Protein AF-A0AB39XFI9-F1 (afdb_monomer_lite)

Foldseek 3Di:
DDVVVVVVVLVPDPVNDDDPDDCVPPDDDDPDDDDDDDDDDDPVLQVVLCVVPPCSVVVVVVVVVVVVVVVPPPDPPD

Radius of gyration: 24.25 Å; chains: 1; bounding box: 47×40×57 Å

Organism: NCBI:txid3239388

Secondary structure (DSSP, 8-state):
--HHHHHHHHHT-TT--------TT-----PPPPP-------HHHHHHHHTT-TTHHHHHHHHHHHHHHHHHS-----

Sequence (78 aa):
MTDEDIAEAVANDPDAVPIDIDWSDAVLVMPPKKKAISIRLDEDVLDFFKREGEGYQRRMNAVLRSYMQQKSKPKKRA

pLDDT: mean 86.19, std 10.47, range [49.44, 97.5]

InterPro domains:
  IPR025528 BrnA antitoxin of type II toxin-antitoxin system [PF14384] (27-68)

Structure (mmCIF, N/CA/C/O backbone):
data_AF-A0AB39XFI9-F1
#
_entry.id   AF-A0AB39XFI9-F1
#
loop_
_atom_site.group_PDB
_atom_site.id
_atom_site.type_symbol
_atom_site.label_atom_id
_atom_site.label_alt_id
_atom_site.label_comp_id
_atom_site.label_asym_id
_atom_site.label_entity_id
_atom_site.label_seq_id
_atom_site.pdbx_PDB_ins_code
_atom_site.Cartn_x
_atom_site.Cartn_y
_atom_site.Cartn_z
_atom_site.occupancy
_atom_site.B_iso_or_equiv
_atom_site.auth_seq_id
_atom_site.auth_comp_id
_atom_site.auth_asym_id
_atom_site.auth_atom_id
_atom_site.pdbx_PDB_model_num
ATOM 1 N N . MET A 1 1 ? 30.908 -6.910 -30.066 1.00 65.25 1 MET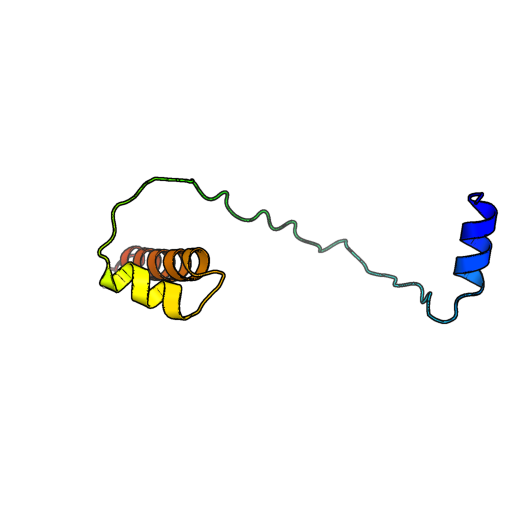 A N 1
ATOM 2 C CA . MET A 1 1 ? 30.468 -5.509 -30.020 1.00 65.25 1 MET A CA 1
ATOM 3 C C . MET A 1 1 ? 31.525 -4.742 -29.281 1.00 65.25 1 MET A C 1
ATOM 5 O O . MET A 1 1 ? 31.803 -5.066 -28.130 1.00 65.25 1 MET A O 1
ATOM 9 N N . THR A 1 2 ? 32.172 -3.838 -29.994 1.00 92.38 2 THR A N 1
ATOM 10 C CA . THR A 1 2 ? 33.059 -2.830 -29.423 1.00 92.38 2 THR A CA 1
ATOM 11 C C . THR A 1 2 ? 32.226 -1.614 -29.005 1.00 92.38 2 THR A C 1
ATOM 13 O O . THR A 1 2 ? 31.077 -1.470 -29.428 1.00 92.38 2 THR A O 1
ATOM 16 N N . ASP A 1 3 ? 32.793 -0.733 -28.186 1.00 87.69 3 ASP A N 1
ATOM 17 C CA . ASP A 1 3 ? 32.154 0.547 -27.846 1.00 87.69 3 ASP A CA 1
ATOM 18 C C . ASP A 1 3 ? 31.956 1.438 -29.093 1.00 87.69 3 ASP A C 1
ATOM 20 O O . ASP A 1 3 ? 31.045 2.263 -29.132 1.00 87.69 3 ASP A O 1
ATOM 24 N N . GLU A 1 4 ? 32.773 1.231 -30.133 1.00 88.25 4 GLU A N 1
ATOM 25 C CA . GLU A 1 4 ? 32.706 1.929 -31.422 1.00 88.25 4 GLU A CA 1
ATOM 26 C C . GLU A 1 4 ? 31.482 1.490 -32.241 1.00 88.25 4 GLU A C 1
ATOM 28 O O . GLU A 1 4 ? 30.713 2.341 -32.688 1.00 88.25 4 GLU A O 1
ATOM 33 N N . ASP A 1 5 ? 31.217 0.179 -32.311 1.00 88.00 5 ASP A N 1
ATOM 34 C CA . ASP A 1 5 ? 30.010 -0.366 -32.953 1.00 88.00 5 ASP A CA 1
ATOM 35 C C . ASP A 1 5 ? 28.724 0.170 -32.283 1.00 88.00 5 ASP A C 1
ATOM 37 O O . ASP A 1 5 ? 27.699 0.376 -32.934 1.00 88.00 5 ASP A O 1
ATOM 41 N N . ILE A 1 6 ? 28.763 0.388 -30.960 1.00 86.50 6 ILE A N 1
ATOM 42 C CA . ILE A 1 6 ? 27.636 0.922 -30.178 1.00 86.50 6 ILE A CA 1
ATOM 43 C C . ILE A 1 6 ? 27.409 2.403 -30.501 1.00 86.50 6 ILE A C 1
ATOM 45 O O . ILE A 1 6 ? 26.267 2.817 -30.701 1.00 86.50 6 ILE A O 1
ATOM 49 N N . ALA A 1 7 ? 28.478 3.199 -30.565 1.00 85.50 7 ALA A N 1
ATOM 50 C CA . ALA A 1 7 ? 28.390 4.625 -30.866 1.00 85.50 7 ALA A CA 1
ATOM 51 C C . ALA A 1 7 ? 27.869 4.882 -32.289 1.00 85.50 7 ALA A C 1
ATOM 53 O O . ALA A 1 7 ? 27.026 5.757 -32.485 1.00 85.50 7 ALA A O 1
ATOM 54 N N . GLU A 1 8 ? 28.324 4.091 -33.265 1.00 87.88 8 GLU A N 1
ATOM 55 C CA . GLU A 1 8 ? 27.859 4.181 -34.651 1.00 87.88 8 GLU A CA 1
ATOM 56 C C . GLU A 1 8 ? 26.374 3.807 -34.778 1.00 87.88 8 GLU A C 1
ATOM 58 O O . GLU A 1 8 ? 25.623 4.479 -35.485 1.00 87.88 8 GLU A O 1
ATOM 63 N N . ALA A 1 9 ? 25.915 2.786 -34.049 1.00 86.38 9 ALA A N 1
ATOM 64 C CA . ALA A 1 9 ? 24.504 2.410 -34.029 1.00 86.38 9 ALA A CA 1
ATOM 65 C C . ALA A 1 9 ? 23.610 3.511 -33.431 1.00 86.38 9 ALA A C 1
ATOM 67 O O . ALA A 1 9 ? 22.564 3.814 -33.998 1.00 86.38 9 ALA A O 1
ATOM 68 N N . VAL A 1 10 ? 24.034 4.147 -32.331 1.00 85.75 10 VAL A N 1
ATOM 69 C CA . VAL A 1 10 ? 23.292 5.254 -31.695 1.00 85.75 10 VAL A CA 1
ATOM 70 C C . VAL A 1 10 ? 23.251 6.494 -32.590 1.00 85.75 10 VAL A C 1
ATOM 72 O O . VAL A 1 10 ? 22.216 7.144 -32.683 1.00 85.75 10 VAL A O 1
ATOM 75 N N . ALA A 1 11 ? 24.352 6.823 -33.272 1.00 83.25 11 ALA A N 1
ATOM 76 C CA . ALA A 1 11 ? 24.419 7.990 -34.154 1.00 83.25 11 ALA A CA 1
ATOM 77 C C . ALA A 1 11 ? 23.516 7.867 -35.394 1.00 83.25 11 ALA A C 1
ATOM 79 O O . ALA A 1 11 ? 23.060 8.879 -35.925 1.00 83.25 11 ALA A O 1
ATOM 80 N N . ASN A 1 12 ? 23.273 6.639 -35.857 1.00 86.75 12 ASN A N 1
ATOM 81 C CA . ASN A 1 12 ? 22.442 6.357 -37.026 1.00 86.75 12 ASN A CA 1
ATOM 82 C C . ASN A 1 12 ? 20.971 6.062 -36.678 1.00 86.75 12 ASN A C 1
ATOM 84 O O . ASN A 1 12 ? 20.166 5.884 -37.594 1.00 86.75 12 ASN A O 1
ATOM 88 N N . ASP A 1 13 ? 20.609 6.002 -35.393 1.00 84.69 13 ASP A N 1
ATOM 89 C CA . ASP A 1 13 ? 19.243 5.732 -34.947 1.00 84.69 13 ASP A CA 1
ATOM 90 C C . ASP A 1 13 ? 18.405 7.032 -34.923 1.00 84.69 13 ASP A C 1
ATOM 92 O O . ASP A 1 13 ? 18.680 7.928 -34.121 1.00 84.69 13 ASP A O 1
ATOM 96 N N . PRO A 1 14 ? 17.371 7.173 -35.777 1.00 80.31 14 PRO A N 1
ATOM 97 C CA . PRO A 1 14 ? 16.510 8.356 -35.796 1.00 80.31 14 PRO A CA 1
ATOM 98 C C . PRO A 1 14 ? 15.654 8.521 -34.527 1.00 80.31 14 PRO A C 1
ATOM 100 O O . PRO A 1 14 ? 15.188 9.631 -34.266 1.00 80.31 14 PRO A O 1
ATOM 103 N N . ASP A 1 15 ? 15.458 7.454 -33.742 1.00 84.88 15 ASP A N 1
ATOM 104 C CA . ASP A 1 15 ? 14.727 7.485 -32.470 1.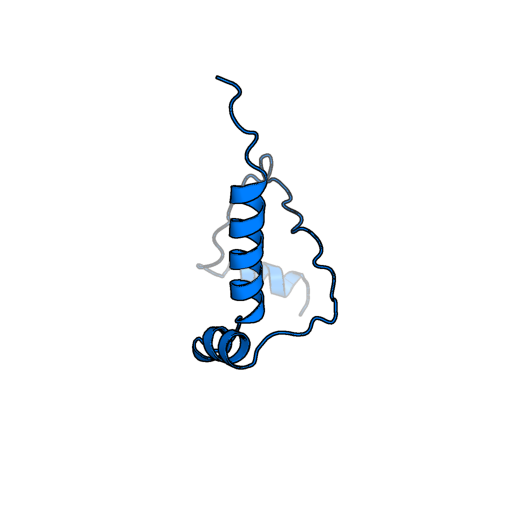00 84.88 15 ASP A CA 1
ATOM 105 C C . ASP A 1 15 ? 15.640 7.835 -31.280 1.00 84.88 15 ASP A C 1
ATOM 107 O O . ASP A 1 15 ? 15.153 8.141 -30.184 1.00 84.88 15 ASP A O 1
ATOM 111 N N . ALA A 1 16 ? 16.964 7.860 -31.483 1.00 79.06 16 ALA A N 1
ATOM 112 C CA . ALA A 1 16 ? 17.940 8.311 -30.496 1.00 79.06 16 ALA A CA 1
ATOM 113 C C . ALA A 1 16 ? 17.973 9.846 -30.419 1.00 79.06 16 ALA A C 1
ATOM 115 O O . ALA A 1 16 ? 18.946 10.513 -30.769 1.00 79.06 16 ALA A O 1
ATOM 116 N N . VAL A 1 17 ? 16.876 10.430 -29.939 1.00 77.75 17 VAL A N 1
ATOM 117 C CA . VAL A 1 17 ? 16.781 11.868 -29.683 1.00 77.75 17 VAL A CA 1
ATOM 118 C C . VAL A 1 17 ? 17.584 12.199 -28.417 1.00 77.75 17 VAL A C 1
ATOM 120 O O . VAL A 1 17 ? 17.292 11.635 -27.357 1.00 77.75 17 VAL A O 1
ATOM 123 N N . PRO A 1 18 ? 18.567 13.118 -28.462 1.00 71.38 18 PRO A N 1
ATOM 124 C CA . PRO A 1 18 ? 19.245 13.576 -27.256 1.00 71.38 18 PRO A CA 1
ATOM 125 C C . PRO A 1 18 ? 18.235 14.250 -26.322 1.00 71.38 18 PRO A C 1
ATOM 127 O O . PRO A 1 18 ? 17.669 15.293 -26.650 1.00 71.38 18 PRO A O 1
ATOM 130 N N . ILE A 1 19 ? 17.987 13.643 -25.160 1.00 76.12 19 ILE A N 1
ATOM 131 C CA . ILE A 1 19 ? 17.131 14.222 -24.123 1.00 76.12 19 ILE A CA 1
ATOM 132 C C . ILE A 1 19 ? 18.028 15.004 -23.164 1.00 76.12 19 ILE A C 1
ATOM 134 O O . ILE A 1 19 ? 18.698 14.416 -22.315 1.00 76.12 19 ILE A O 1
ATOM 138 N N . ASP A 1 20 ? 18.054 16.328 -23.309 1.00 76.31 20 ASP A N 1
ATOM 139 C CA . ASP A 1 20 ? 18.698 17.226 -22.346 1.00 76.31 20 ASP A CA 1
ATOM 140 C C . ASP A 1 20 ? 17.760 17.419 -21.146 1.00 76.31 20 ASP A C 1
ATOM 142 O O . ASP A 1 20 ? 16.958 18.351 -21.082 1.00 76.31 20 ASP A O 1
ATOM 146 N N . ILE A 1 21 ? 17.752 16.431 -20.248 1.00 81.19 21 ILE A N 1
ATOM 147 C CA . ILE A 1 21 ? 16.965 16.487 -19.014 1.00 81.19 21 ILE A CA 1
ATOM 148 C C . ILE A 1 21 ? 17.848 17.097 -17.928 1.00 81.19 21 ILE A C 1
ATOM 150 O O . ILE A 1 21 ? 18.802 16.466 -17.472 1.00 81.19 21 ILE A O 1
ATOM 154 N N . ASP A 1 22 ? 17.498 18.303 -17.484 1.00 83.25 22 ASP A N 1
ATOM 155 C CA . ASP A 1 22 ? 18.110 18.929 -16.315 1.00 83.25 22 ASP A CA 1
ATOM 156 C C . ASP A 1 22 ? 17.624 18.240 -15.027 1.00 83.25 22 ASP A C 1
ATOM 158 O O . ASP A 1 22 ? 16.459 18.337 -14.635 1.00 83.25 22 ASP A O 1
ATOM 162 N N . TRP A 1 23 ? 18.530 17.516 -14.367 1.00 83.75 23 TRP A N 1
ATOM 163 C CA . TRP A 1 23 ? 18.265 16.798 -13.116 1.00 83.75 23 TRP A CA 1
ATOM 164 C C . TRP A 1 23 ? 18.607 17.616 -11.863 1.00 83.75 23 TRP A C 1
ATOM 166 O O . TRP A 1 23 ? 18.551 17.071 -10.759 1.00 83.75 23 TRP A O 1
ATOM 176 N N . SER A 1 24 ? 18.954 18.900 -11.994 1.00 87.00 24 SER A N 1
ATOM 177 C CA . SER A 1 24 ? 19.410 19.736 -10.871 1.00 87.00 24 SER A CA 1
ATOM 178 C C . SER A 1 24 ? 18.379 19.847 -9.738 1.00 87.00 24 SER A C 1
ATOM 180 O O . SER A 1 24 ? 18.756 19.873 -8.567 1.00 87.00 24 SER 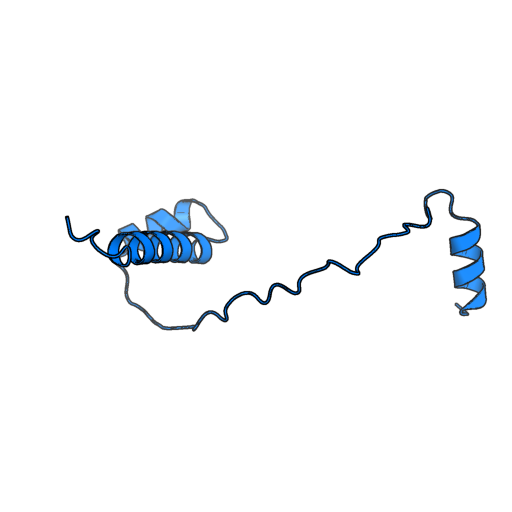A O 1
ATOM 182 N N . ASP A 1 25 ? 17.085 19.819 -10.071 1.00 85.12 25 ASP A N 1
ATOM 183 C CA . ASP A 1 25 ? 15.971 19.881 -9.110 1.00 85.12 25 ASP A CA 1
ATOM 184 C C . ASP A 1 25 ? 15.416 18.501 -8.706 1.00 85.12 25 ASP A C 1
ATOM 186 O O . ASP A 1 25 ? 14.402 18.393 -8.006 1.00 85.12 25 ASP A O 1
ATOM 190 N N . ALA A 1 26 ? 16.045 17.409 -9.144 1.00 86.06 26 ALA A N 1
ATOM 191 C CA . ALA A 1 26 ? 15.541 16.071 -8.877 1.00 86.06 26 ALA A CA 1
ATOM 192 C C . ALA A 1 26 ? 15.668 15.713 -7.387 1.00 86.06 26 ALA A C 1
ATOM 194 O O . ALA A 1 26 ? 16.758 15.620 -6.823 1.00 86.06 26 ALA A O 1
ATOM 195 N N . VAL A 1 27 ? 14.532 15.444 -6.738 1.00 84.50 27 VAL A N 1
ATOM 196 C CA . VAL A 1 27 ? 14.507 15.029 -5.331 1.00 84.50 27 VAL A CA 1
ATOM 197 C C . VAL A 1 27 ? 14.484 13.509 -5.228 1.00 84.50 27 VAL A C 1
ATOM 199 O O . VAL A 1 27 ? 13.543 12.849 -5.672 1.00 84.50 27 VAL A O 1
ATOM 202 N N . LEU A 1 28 ? 15.490 12.944 -4.557 1.00 81.31 28 LEU A N 1
ATOM 203 C CA . LEU A 1 28 ? 15.505 11.524 -4.220 1.00 81.31 28 LEU A CA 1
ATOM 204 C C . LEU A 1 28 ? 14.415 11.215 -3.183 1.00 81.31 28 LEU A C 1
ATOM 206 O O . LEU A 1 28 ? 14.550 11.514 -1.995 1.00 81.31 28 LEU A O 1
ATOM 210 N N . VAL A 1 29 ? 13.339 10.561 -3.618 1.00 81.88 29 VAL A N 1
ATOM 211 C CA . VAL A 1 29 ? 12.281 10.084 -2.721 1.00 81.88 29 VAL A CA 1
ATOM 212 C C . VAL A 1 29 ? 12.572 8.642 -2.322 1.00 81.88 29 VAL A C 1
ATOM 214 O O . VAL A 1 29 ? 12.284 7.702 -3.058 1.00 81.88 29 VAL A O 1
ATOM 217 N N . MET A 1 30 ? 13.114 8.455 -1.119 1.00 77.19 30 MET A N 1
ATOM 218 C CA . MET A 1 30 ? 13.270 7.123 -0.536 1.00 77.19 30 MET A CA 1
ATOM 219 C C . MET A 1 30 ? 11.934 6.663 0.064 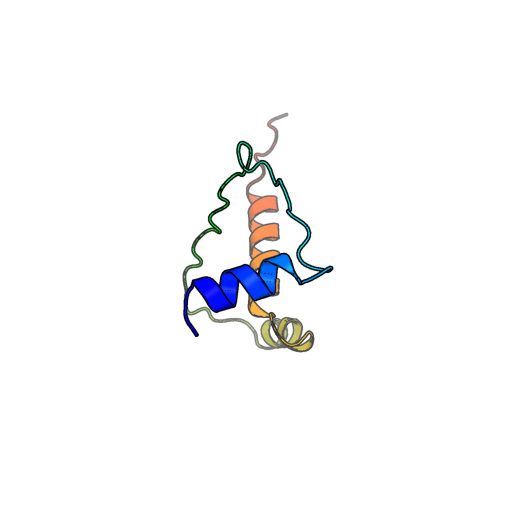1.00 77.19 30 MET A C 1
ATOM 221 O O . MET A 1 30 ? 11.478 7.251 1.053 1.00 77.19 30 MET A O 1
ATOM 225 N N . PRO A 1 31 ? 11.281 5.615 -0.477 1.00 77.50 31 PRO A N 1
ATOM 226 C CA . PRO A 1 31 ? 10.050 5.120 0.111 1.00 77.50 31 PRO A CA 1
ATOM 227 C C . PRO A 1 31 ? 10.326 4.600 1.530 1.00 77.50 31 PRO A C 1
ATOM 229 O O . PRO A 1 31 ? 11.341 3.936 1.771 1.00 77.50 31 PRO A O 1
ATOM 232 N N . PRO A 1 32 ? 9.429 4.866 2.496 1.00 79.81 32 PRO A N 1
ATOM 233 C CA . PRO A 1 32 ? 9.616 4.396 3.858 1.00 79.81 32 PRO A CA 1
ATOM 234 C C . PRO A 1 32 ? 9.673 2.866 3.879 1.00 79.81 32 PRO A C 1
ATOM 236 O O . PRO A 1 32 ? 8.796 2.188 3.331 1.00 79.81 32 PRO A O 1
ATOM 239 N N . LYS A 1 33 ? 10.696 2.319 4.546 1.00 85.50 33 LYS A N 1
ATOM 240 C CA . LYS A 1 33 ? 10.850 0.871 4.720 1.00 85.50 33 LYS A CA 1
ATOM 241 C C . LYS A 1 33 ? 9.635 0.311 5.461 1.00 85.50 33 LYS A C 1
ATOM 243 O O . LYS A 1 33 ? 9.313 0.741 6.570 1.00 85.50 33 LYS A O 1
ATOM 248 N N . LYS A 1 34 ? 8.964 -0.664 4.848 1.00 88.69 34 LYS A N 1
ATOM 249 C CA . LYS A 1 34 ? 7.878 -1.413 5.487 1.00 88.69 34 LYS A CA 1
ATOM 250 C C . LYS A 1 34 ? 8.486 -2.446 6.432 1.00 88.69 34 LYS A C 1
ATOM 252 O O . LYS A 1 34 ? 9.481 -3.080 6.093 1.00 88.69 34 LYS A O 1
ATOM 257 N N . LYS A 1 35 ? 7.882 -2.628 7.605 1.00 90.81 35 LYS A N 1
ATOM 258 C CA . LYS A 1 35 ? 8.239 -3.719 8.517 1.00 90.81 35 LYS A CA 1
ATOM 259 C C . LYS A 1 35 ? 7.358 -4.922 8.198 1.00 90.81 35 LYS A C 1
ATOM 261 O O . LYS A 1 35 ? 6.137 -4.799 8.241 1.00 90.81 35 LYS A O 1
ATOM 266 N N . ALA A 1 36 ? 7.974 -6.053 7.866 1.00 92.12 36 ALA A N 1
ATOM 267 C CA . ALA A 1 36 ? 7.263 -7.317 7.734 1.00 92.12 36 ALA A CA 1
ATOM 268 C C . ALA A 1 36 ? 6.940 -7.835 9.138 1.00 92.12 36 ALA A C 1
ATOM 270 O O . ALA A 1 36 ? 7.842 -8.120 9.923 1.00 92.12 36 ALA A O 1
ATOM 271 N N . ILE A 1 37 ? 5.653 -7.895 9.463 1.00 92.75 37 ILE A N 1
ATOM 272 C CA . ILE A 1 37 ? 5.154 -8.405 10.738 1.00 92.75 37 ILE A CA 1
ATOM 273 C C . ILE A 1 37 ? 4.102 -9.477 10.468 1.00 92.75 37 ILE A C 1
ATOM 275 O O . ILE A 1 37 ? 3.412 -9.429 9.450 1.00 92.75 37 ILE A O 1
ATOM 279 N N . SER A 1 38 ? 3.971 -10.427 11.391 1.00 93.69 38 SER A N 1
ATOM 280 C CA . SER A 1 38 ? 2.856 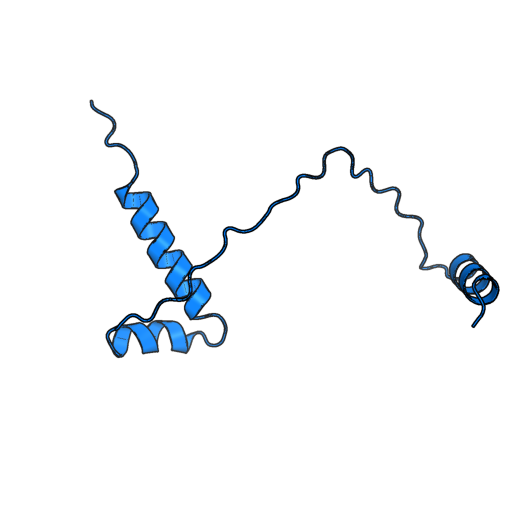-11.372 11.393 1.00 93.69 38 SER A CA 1
ATOM 281 C C . SER A 1 38 ? 1.710 -10.782 12.212 1.00 93.69 38 SER A C 1
ATOM 283 O O . SER A 1 38 ? 1.911 -10.391 13.362 1.00 93.69 38 SER A O 1
ATOM 285 N N . ILE A 1 39 ? 0.524 -10.689 11.615 1.00 92.31 39 ILE A N 1
ATOM 286 C CA . ILE A 1 39 ? -0.708 -10.232 12.268 1.00 92.31 39 ILE A CA 1
ATOM 287 C C . ILE A 1 39 ? -1.826 -11.229 11.978 1.00 92.31 39 ILE A C 1
ATOM 289 O O . ILE A 1 39 ? -1.831 -11.867 10.925 1.00 92.31 39 ILE A O 1
ATOM 293 N N . ARG A 1 40 ? -2.776 -11.356 12.905 1.00 95.06 40 ARG A N 1
ATOM 294 C CA . ARG A 1 40 ? -4.015 -12.106 12.679 1.00 95.06 40 ARG A CA 1
ATOM 295 C C . ARG A 1 40 ? -5.100 -11.138 12.224 1.00 95.06 40 ARG A C 1
ATOM 297 O O . ARG A 1 40 ? -5.196 -10.042 12.769 1.00 95.06 40 ARG A O 1
ATOM 304 N N . LEU A 1 41 ? -5.864 -11.544 11.220 1.00 93.75 41 LEU A N 1
ATOM 305 C CA . LEU A 1 41 ? -6.980 -10.799 10.649 1.00 93.75 41 LEU A CA 1
ATOM 306 C C . LEU A 1 41 ? -8.161 -11.751 10.516 1.00 93.75 41 LEU A C 1
ATOM 308 O O . LEU A 1 41 ? -7.950 -12.949 10.311 1.00 93.75 41 LEU A O 1
ATOM 312 N N . ASP A 1 42 ? -9.363 -11.200 10.609 1.00 97.50 42 ASP A N 1
ATOM 313 C CA . ASP A 1 42 ? -10.582 -11.943 10.326 1.00 97.50 42 ASP A CA 1
ATOM 314 C C . ASP A 1 42 ? -10.620 -12.366 8.848 1.00 97.50 42 ASP A C 1
ATOM 316 O O . ASP A 1 42 ? -10.028 -11.724 7.967 1.00 97.50 42 ASP A O 1
ATOM 320 N N . GLU A 1 43 ? -11.271 -13.498 8.589 1.00 97.12 43 GLU A N 1
ATOM 321 C CA . GLU A 1 43 ? -11.319 -14.130 7.267 1.00 97.12 43 GLU A CA 1
ATOM 322 C C . GLU A 1 43 ? -12.027 -13.243 6.238 1.00 97.12 43 GLU A C 1
ATOM 324 O O . GLU A 1 43 ? -11.500 -13.007 5.152 1.00 97.12 43 GLU A O 1
ATOM 329 N N . ASP A 1 44 ? -13.158 -12.654 6.619 1.00 97.25 44 ASP A N 1
ATOM 330 C CA . ASP A 1 44 ? -13.955 -11.751 5.789 1.00 97.25 44 ASP A CA 1
ATOM 331 C C . ASP A 1 44 ? -13.177 -10.494 5.365 1.00 97.25 44 ASP A C 1
ATOM 333 O O . ASP A 1 44 ? -13.254 -10.057 4.212 1.00 97.25 44 ASP A O 1
ATOM 337 N N . VAL A 1 45 ? -12.365 -9.939 6.268 1.00 95.38 45 VAL A N 1
ATOM 338 C CA . VAL A 1 45 ? -11.480 -8.805 5.985 1.00 95.38 45 VAL A CA 1
ATOM 339 C C . VAL A 1 45 ? -10.401 -9.210 4.985 1.00 95.38 45 VAL A C 1
ATOM 341 O O . VAL A 1 45 ? -10.124 -8.472 4.034 1.00 95.38 45 VAL A O 1
ATOM 344 N N . LEU A 1 46 ? -9.773 -10.373 5.175 1.00 95.06 46 LEU A N 1
ATOM 345 C CA . LEU A 1 46 ? -8.765 -10.881 4.244 1.00 95.06 46 LEU A CA 1
ATOM 346 C C . LEU A 1 46 ? -9.354 -11.121 2.853 1.00 95.06 46 LEU A C 1
ATOM 348 O O . LEU A 1 46 ? -8.751 -10.705 1.857 1.00 95.06 46 LEU A O 1
ATOM 352 N N . ASP A 1 47 ? -10.526 -11.738 2.787 1.00 96.69 47 ASP A N 1
ATOM 353 C CA . ASP A 1 47 ? -11.212 -12.047 1.540 1.00 96.69 47 ASP A CA 1
ATOM 354 C C . ASP A 1 47 ? -11.650 -10.785 0.808 1.00 96.69 47 ASP A C 1
ATOM 356 O O . ASP A 1 47 ? -11.423 -10.671 -0.399 1.00 96.69 47 ASP A O 1
ATOM 360 N N . PHE A 1 48 ? -12.171 -9.785 1.525 1.00 96.06 48 PHE A N 1
ATOM 361 C CA . PHE A 1 48 ? -12.505 -8.483 0.953 1.00 96.06 48 PHE A CA 1
ATOM 362 C C . PHE A 1 48 ? -11.329 -7.883 0.167 1.00 96.06 48 PHE A C 1
ATOM 364 O O . PHE A 1 48 ? -11.489 -7.504 -0.993 1.00 96.06 48 PHE A O 1
ATOM 371 N N . PHE A 1 49 ? -10.128 -7.849 0.753 1.00 95.56 49 PHE A N 1
ATOM 372 C CA . PHE A 1 49 ? -8.960 -7.277 0.075 1.00 95.56 49 PHE A CA 1
ATOM 373 C C . PHE A 1 49 ? -8.410 -8.175 -1.043 1.00 95.56 49 PHE A C 1
ATOM 375 O O . PHE A 1 49 ? -7.899 -7.657 -2.045 1.00 95.56 49 PHE A O 1
ATOM 382 N N . LYS A 1 50 ? -8.494 -9.503 -0.885 1.00 95.62 50 LYS A N 1
ATOM 383 C CA . LYS A 1 50 ? -8.046 -10.479 -1.892 1.00 95.62 50 LYS A CA 1
ATOM 384 C C . LYS A 1 50 ? -8.931 -10.504 -3.137 1.00 95.62 50 LYS A C 1
ATOM 386 O O . LYS A 1 50 ? -8.413 -10.780 -4.216 1.00 95.62 50 LYS A O 1
ATOM 391 N N . ARG A 1 51 ? -10.226 -10.187 -3.020 1.00 95.12 51 ARG A N 1
ATOM 392 C CA . ARG A 1 51 ? -11.167 -10.145 -4.158 1.00 95.12 51 ARG A CA 1
ATOM 393 C C . ARG A 1 51 ? -10.717 -9.221 -5.290 1.00 95.12 51 ARG A C 1
ATOM 395 O O . ARG A 1 51 ? -11.014 -9.494 -6.445 1.00 95.12 51 ARG A O 1
ATOM 402 N N . GLU A 1 52 ? -9.979 -8.161 -4.974 1.00 87.44 52 GLU A N 1
ATOM 403 C CA . GLU A 1 52 ? -9.419 -7.220 -5.956 1.00 87.44 52 GLU A CA 1
ATOM 404 C C . GLU A 1 52 ? -8.073 -7.682 -6.559 1.00 87.44 52 GLU A C 1
ATOM 406 O O . GLU A 1 52 ? -7.379 -6.909 -7.221 1.00 87.44 52 GLU A O 1
ATOM 411 N N . GLY A 1 53 ? -7.661 -8.926 -6.304 1.00 91.38 53 GLY A N 1
ATOM 412 C CA . GLY A 1 53 ? -6.480 -9.542 -6.902 1.00 91.38 53 GLY A CA 1
ATOM 413 C C . GLY A 1 53 ? -5.155 -9.051 -6.320 1.00 91.38 53 GLY A C 1
ATOM 414 O O . GLY A 1 53 ? -5.034 -8.739 -5.129 1.00 91.38 53 GLY A O 1
ATOM 415 N N . GLU A 1 54 ? -4.128 -9.000 -7.169 1.00 92.75 54 GLU A N 1
ATOM 416 C CA . GLU A 1 54 ? -2.767 -8.655 -6.764 1.00 92.75 54 GLU A CA 1
ATOM 417 C C . GLU A 1 54 ? -2.697 -7.273 -6.083 1.00 92.75 54 GLU A C 1
ATOM 419 O O . GLU A 1 54 ? -3.479 -6.354 -6.348 1.00 92.75 54 GLU A O 1
ATOM 424 N N . GLY A 1 55 ? -1.768 -7.128 -5.136 1.00 92.12 55 GLY A N 1
ATOM 425 C CA . GLY A 1 55 ? -1.576 -5.881 -4.399 1.00 92.12 55 GLY A CA 1
ATOM 426 C C . GLY A 1 55 ? -2.530 -5.673 -3.218 1.00 92.12 55 GLY A C 1
ATOM 427 O O . GLY A 1 55 ? -2.537 -4.581 -2.644 1.00 92.12 55 GLY A O 1
ATOM 428 N N . TYR A 1 56 ? -3.277 -6.698 -2.795 1.00 94.94 56 TYR A N 1
ATOM 429 C CA . TYR A 1 56 ? -4.187 -6.620 -1.645 1.00 94.94 56 TYR A CA 1
ATOM 430 C C . TYR A 1 56 ? -3.497 -6.114 -0.364 1.00 94.94 56 TYR A C 1
ATOM 432 O O . TYR A 1 56 ? -4.035 -5.258 0.337 1.00 94.94 56 TYR A O 1
ATOM 440 N N . GLN A 1 57 ? -2.252 -6.533 -0.104 1.00 92.31 57 GLN A N 1
ATOM 441 C CA . GLN A 1 57 ? -1.460 -6.041 1.033 1.00 92.31 57 GLN A CA 1
ATOM 442 C C . GLN A 1 57 ? -1.159 -4.536 0.937 1.00 92.31 57 GLN A C 1
ATOM 444 O O . GLN A 1 57 ? -1.142 -3.827 1.945 1.00 92.31 57 GLN A O 1
ATOM 449 N N . ARG A 1 58 ? -0.928 -4.014 -0.277 1.00 92.75 58 ARG A N 1
ATOM 450 C CA . ARG A 1 58 ? -0.687 -2.581 -0.508 1.00 92.75 58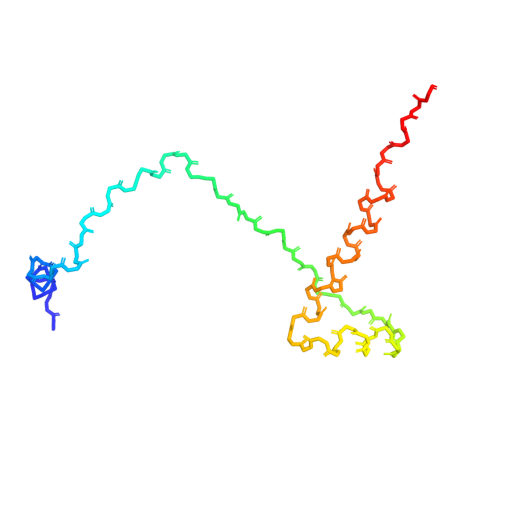 ARG A CA 1
ATOM 451 C C . ARG A 1 58 ? -1.944 -1.766 -0.206 1.00 92.75 58 ARG A C 1
ATOM 453 O O . ARG A 1 58 ? -1.828 -0.729 0.444 1.00 92.75 58 ARG A O 1
ATOM 460 N N . ARG A 1 59 ? -3.117 -2.252 -0.629 1.00 94.00 59 ARG A N 1
ATOM 461 C CA . ARG A 1 59 ? -4.423 -1.634 -0.339 1.00 94.00 59 ARG A CA 1
ATOM 462 C C . ARG A 1 59 ? -4.738 -1.657 1.153 1.00 94.00 59 ARG A C 1
ATOM 464 O O . ARG A 1 59 ? -5.031 -0.610 1.724 1.00 94.00 59 ARG A O 1
ATOM 471 N N . MET A 1 60 ? -4.552 -2.804 1.800 1.00 94.50 60 MET A N 1
ATOM 472 C CA . MET A 1 60 ? -4.710 -2.947 3.248 1.00 94.50 60 MET A CA 1
ATOM 473 C C . MET A 1 60 ? -3.835 -1.941 4.012 1.00 94.50 60 MET A C 1
ATOM 475 O O . MET A 1 60 ? -4.319 -1.205 4.869 1.00 94.50 60 MET A O 1
ATOM 479 N N . ASN A 1 61 ? -2.560 -1.811 3.637 1.00 93.62 61 ASN A N 1
ATOM 480 C CA . ASN A 1 61 ? -1.662 -0.831 4.247 1.00 93.62 61 ASN A CA 1
ATOM 481 C C . ASN A 1 61 ? -2.086 0.632 3.989 1.00 93.62 61 ASN A C 1
ATOM 483 O O . ASN A 1 61 ? -1.886 1.488 4.851 1.00 93.62 61 ASN A O 1
ATOM 487 N N . ALA A 1 62 ? -2.673 0.942 2.828 1.00 93.69 62 ALA A N 1
ATOM 488 C CA . ALA A 1 62 ? -3.196 2.279 2.535 1.00 93.69 62 ALA A CA 1
ATOM 489 C C . ALA A 1 62 ? -4.392 2.639 3.436 1.00 93.69 62 ALA A C 1
ATOM 491 O O . ALA A 1 62 ? -4.443 3.751 3.965 1.00 93.69 62 ALA A O 1
ATOM 492 N N . VAL A 1 63 ? -5.298 1.685 3.680 1.00 94.06 63 VAL A N 1
ATOM 493 C CA . VAL A 1 63 ? -6.432 1.856 4.605 1.00 94.06 63 VAL A CA 1
ATOM 494 C C . VAL A 1 63 ? -5.939 2.099 6.031 1.00 94.06 63 VAL A C 1
ATOM 496 O O . VAL A 1 63 ? -6.329 3.086 6.656 1.00 94.06 63 VAL A O 1
ATOM 499 N N . LEU A 1 64 ? -5.009 1.270 6.518 1.00 93.56 64 LEU A N 1
ATOM 500 C CA . LEU A 1 64 ? -4.403 1.437 7.845 1.00 93.56 64 LEU A CA 1
ATOM 501 C C . LEU A 1 64 ? -3.723 2.808 7.998 1.00 93.56 64 LEU A C 1
ATOM 503 O O . LEU A 1 64 ? -3.870 3.473 9.025 1.00 93.56 64 LEU A O 1
ATOM 507 N N . ARG A 1 65 ? -3.023 3.273 6.956 1.00 92.94 65 ARG A N 1
ATOM 508 C CA . ARG A 1 65 ? -2.398 4.602 6.932 1.00 92.94 65 ARG A CA 1
ATOM 509 C C . ARG A 1 65 ? -3.429 5.729 6.973 1.00 92.94 65 ARG A C 1
ATOM 511 O O . ARG A 1 65 ? -3.219 6.692 7.706 1.00 92.94 65 ARG A O 1
ATOM 518 N N . SER A 1 66 ? -4.523 5.618 6.221 1.00 93.50 66 SER A N 1
ATOM 519 C CA . SER A 1 66 ? -5.612 6.603 6.243 1.00 93.50 66 SER A CA 1
ATOM 520 C C . SER A 1 66 ? -6.245 6.697 7.633 1.00 93.50 66 SER A C 1
ATOM 522 O O . SER A 1 66 ? -6.393 7.794 8.173 1.00 93.50 66 SER A O 1
ATOM 524 N N . TYR A 1 67 ? -6.527 5.553 8.263 1.00 94.50 67 TYR A N 1
ATOM 525 C CA . TYR A 1 67 ? -7.047 5.508 9.629 1.00 94.50 67 TYR A CA 1
ATOM 526 C C . TYR A 1 67 ? -6.090 6.171 10.633 1.00 94.50 67 TYR A C 1
ATOM 528 O O . TYR A 1 67 ? -6.507 7.025 11.418 1.00 94.50 67 TYR A O 1
ATOM 536 N N . MET A 1 68 ? -4.794 5.844 10.562 1.00 93.75 68 MET A N 1
ATOM 537 C CA . MET A 1 68 ? -3.755 6.466 11.389 1.00 93.75 68 MET A CA 1
ATOM 538 C C . MET A 1 68 ? -3.742 7.992 11.226 1.00 93.75 68 MET A C 1
ATOM 540 O O . MET A 1 68 ? -3.778 8.705 12.224 1.00 93.75 68 MET A O 1
ATOM 544 N N . GLN A 1 69 ? -3.743 8.493 9.986 1.00 91.62 69 GLN A N 1
ATOM 545 C CA . GLN A 1 69 ? -3.724 9.931 9.694 1.00 91.62 69 GLN A CA 1
ATOM 546 C C . GLN A 1 69 ? -4.966 10.654 10.219 1.00 91.62 69 GLN A C 1
ATOM 548 O O . GLN A 1 69 ? -4.863 11.762 10.740 1.00 91.62 69 GLN A O 1
ATOM 553 N N . GLN A 1 70 ? -6.144 10.039 10.096 1.00 93.12 70 GLN A N 1
ATOM 554 C CA . GLN A 1 70 ? -7.382 10.603 10.630 1.00 93.12 70 GLN A CA 1
ATOM 555 C C . GLN A 1 70 ? -7.332 10.723 12.155 1.00 93.12 70 GLN A C 1
ATOM 557 O O . GLN A 1 70 ? -7.753 11.742 12.700 1.00 93.12 70 GLN A O 1
ATOM 562 N N . LYS A 1 71 ? -6.779 9.718 12.842 1.00 91.69 71 LYS A N 1
ATOM 563 C CA . LYS A 1 71 ? -6.626 9.723 14.303 1.00 91.69 71 LYS A CA 1
ATOM 564 C C . LYS A 1 71 ? -5.510 10.646 14.795 1.00 91.69 71 LYS A C 1
ATOM 566 O O . LYS A 1 71 ? -5.623 11.175 15.895 1.00 91.69 71 LYS A O 1
ATOM 571 N N . SER A 1 72 ? -4.455 10.849 14.005 1.00 84.62 72 SER A N 1
ATOM 572 C CA . SER A 1 72 ? -3.293 11.659 14.385 1.00 84.62 72 SER A CA 1
ATOM 573 C C . SER A 1 72 ? -3.440 13.151 14.085 1.00 84.62 72 SER A C 1
ATOM 575 O O . SER A 1 72 ? -2.552 13.918 14.453 1.00 84.62 72 SER A O 1
ATOM 577 N N . LYS A 1 73 ? -4.517 13.596 13.415 1.00 72.75 73 LYS A N 1
ATOM 578 C CA . LYS A 1 73 ? -4.784 15.034 13.256 1.00 72.75 73 LYS A CA 1
ATOM 579 C C . LYS A 1 73 ? -4.917 15.654 14.654 1.00 72.75 73 LYS A C 1
ATOM 581 O O . LYS A 1 73 ? -5.807 15.236 15.400 1.00 72.75 73 LYS A O 1
ATOM 586 N N . PRO A 1 74 ? -4.065 16.624 15.040 1.00 61.25 74 PRO A N 1
ATOM 587 C CA . PRO A 1 74 ? -4.210 17.281 16.329 1.00 61.25 74 PRO A CA 1
ATOM 588 C C . PRO A 1 74 ? -5.609 17.893 16.382 1.00 61.25 74 PRO A C 1
ATOM 590 O O . PRO A 1 74 ? -6.014 18.593 15.449 1.00 61.25 74 PRO A O 1
ATOM 593 N N . LYS A 1 75 ? -6.370 17.610 17.451 1.00 58.34 75 LYS A N 1
ATOM 594 C CA . LYS A 1 75 ? -7.596 18.364 17.729 1.00 58.34 75 LYS A CA 1
ATOM 595 C C . LYS A 1 75 ? -7.181 19.832 17.726 1.00 58.34 75 LYS A C 1
ATOM 597 O O . LYS A 1 75 ? -6.393 20.224 18.587 1.00 58.34 75 LYS A O 1
ATOM 602 N N . LYS A 1 76 ? -7.658 20.623 16.755 1.00 55.84 76 LYS A N 1
ATOM 603 C CA . LYS A 1 76 ? -7.577 22.082 16.854 1.00 55.84 76 LYS A CA 1
ATOM 604 C C . LYS A 1 76 ? -8.231 22.417 18.192 1.00 55.84 76 LYS A C 1
ATOM 606 O O . LYS A 1 76 ? -9.423 22.167 18.355 1.00 55.84 76 LYS A O 1
ATOM 611 N N . ARG A 1 77 ? -7.431 22.829 19.178 1.00 53.78 77 ARG A N 1
ATOM 612 C CA . ARG A 1 77 ? -7.967 23.393 20.415 1.00 53.78 77 ARG A CA 1
ATOM 613 C C . ARG A 1 77 ? -8.688 24.664 19.972 1.00 53.78 77 ARG A C 1
ATOM 615 O O . ARG A 1 77 ? -8.046 25.521 19.366 1.00 53.78 77 ARG A O 1
ATOM 622 N N . ALA A 1 78 ? -10.010 24.652 20.108 1.00 49.44 78 ALA A N 1
ATOM 623 C CA . ALA A 1 78 ? -10.853 25.824 19.926 1.00 49.44 78 ALA A CA 1
ATOM 624 C C . ALA A 1 78 ? -10.623 26.795 21.085 1.00 49.44 78 ALA A C 1
ATOM 626 O O . ALA A 1 78 ? -10.307 26.294 22.192 1.00 49.44 78 ALA A O 1
#